Protein AF-A0A7S2BN55-F1 (afdb_monomer)

Mean predicted aligned error: 6.92 Å

Sequence (100 aa):
KLQNPTFAQINSLVSTVMAASTTTLRYPGYMNNDLIGMLASLIPTPRCHFLMTGYTPLTLDSQTTTVRKTTVLDVMRRLLHTKNIMVSCSTRRGVYISIL

Organism: NCBI:txid327968

Nearest PDB structures (foldseek):
  9g3z-assembly1_b  TM=9.117E-01  e=7.315E-08  Sus scrofa
  9g3z-assembly1_m  TM=8.913E-01  e=5.561E-08  Sus scrofa
  9g3z-assembly1_j  TM=8.280E-01  e=7.315E-08  Sus scrofa
  9eoj-assembly1_T  TM=8.087E-01  e=7.834E-08  Xenopus laevis
  8asn-assembly1_B  TM=9.221E-01  e=6.487E-05  Bos taurus

Foldseek 3Di:
DDPDDDPVQVVVQVVVQVCVVCVLCVDPDDADVDPCRVQVQQDVDPVPSDDKFFDPPPDGPVDDPDPDPDDPVNRVVRRPDPVRIPDPDDPVVDDRPGDD

pLDDT: mean 82.94, std 9.18, range [53.62, 91.5]

InterPro domains:
  IPR000217 Tubulin [PTHR11588] (1-98)
  IPR002454 Gamma tubulin [PR01164] (33-44)
  IPR002454 Gamma tubulin [PR01164] (68-83)
  IPR008280 Tubulin/FtsZ, C-terminal [SSF55307] (29-99)
  IPR018316 Tubulin/FtsZ, 2-layer sandwich domain [PF03953] (46-99)
  IPR036525 Tubulin/FtsZ, GTPase domain superfamily [G3DSA:3.40.50.1440] (1-51)
  IPR037103 Tubulin/FtsZ-like, C-terminal domain [G3DSA:3.30.1330.20] (52-100)

Secondary structure (DSSP, 8-state):
--SS--HHHHHHHHHHHHHHHTHHHHS--SS--SHHHHHHHH-SSTT------B-S----TTS--------HHHHHHHHTSTTSBSS---GGGS------

Structure (mmCIF, N/CA/C/O backbone):
data_AF-A0A7S2BN55-F1
#
_entry.id   AF-A0A7S2BN55-F1
#
loop_
_atom_site.group_PDB
_atom_site.id
_atom_site.type_symbol
_atom_site.label_atom_id
_atom_site.label_alt_id
_atom_site.label_comp_id
_atom_site.label_asym_id
_atom_site.label_entity_id
_atom_site.label_seq_id
_atom_site.pdbx_PDB_ins_code
_atom_site.Cartn_x
_atom_site.Cartn_y
_atom_site.Cartn_z
_atom_site.occupancy
_atom_site.B_iso_or_equiv
_atom_site.auth_seq_id
_atom_site.auth_comp_id
_atom_site.auth_asym_id
_atom_site.auth_atom_id
_atom_site.pdbx_PDB_model_num
ATOM 1 N N . LYS A 1 1 ? -15.436 -4.379 15.607 1.00 59.03 1 LYS A N 1
ATOM 2 C CA . LYS A 1 1 ? -16.090 -3.578 14.542 1.00 59.03 1 LYS A CA 1
ATOM 3 C C . LYS A 1 1 ? -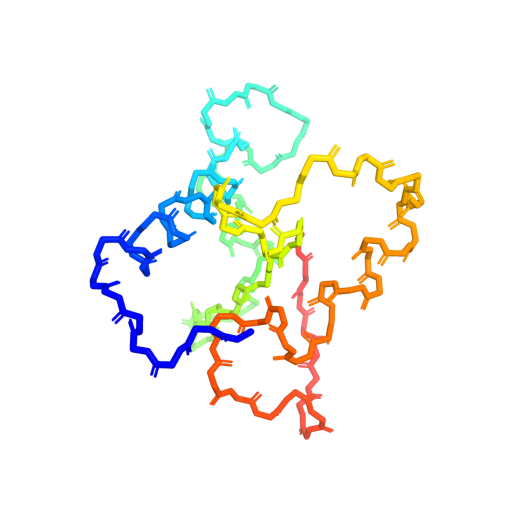16.683 -2.350 15.204 1.00 59.03 1 LYS A C 1
ATOM 5 O O . LYS A 1 1 ? -17.420 -2.535 16.162 1.00 59.03 1 LYS A O 1
ATOM 10 N N . LEU A 1 2 ? -16.340 -1.146 14.750 1.00 71.94 2 LEU A N 1
ATOM 11 C CA . LEU A 1 2 ? -17.056 0.052 15.185 1.00 71.94 2 LEU A CA 1
ATOM 12 C C . LEU A 1 2 ? -18.400 0.121 14.464 1.00 71.94 2 LEU A C 1
ATOM 14 O O . LEU A 1 2 ? -18.467 -0.216 13.284 1.00 71.94 2 LEU A O 1
ATOM 18 N N . GLN A 1 3 ? -19.451 0.507 15.187 1.00 73.81 3 GLN A N 1
ATOM 19 C CA . GLN A 1 3 ? -20.795 0.645 14.621 1.00 73.81 3 GLN A CA 1
ATOM 20 C C . GLN A 1 3 ? -20.914 1.891 13.738 1.00 73.81 3 GLN A C 1
ATOM 22 O O . GLN A 1 3 ? -21.482 1.796 12.660 1.00 73.81 3 GLN A O 1
ATOM 27 N N . ASN A 1 4 ? -20.313 3.012 14.149 1.00 81.38 4 ASN A N 1
ATOM 28 C CA . ASN A 1 4 ? -20.306 4.269 13.400 1.00 81.38 4 ASN A CA 1
ATOM 29 C C . ASN A 1 4 ? -18.870 4.819 13.351 1.00 81.38 4 ASN A C 1
ATOM 31 O O . ASN A 1 4 ? -18.450 5.482 14.302 1.00 81.38 4 ASN A O 1
ATOM 35 N N . PRO A 1 5 ? -18.075 4.491 12.317 1.00 82.56 5 PRO A N 1
ATOM 36 C CA . PRO A 1 5 ? -16.724 5.025 12.188 1.00 82.56 5 PRO A CA 1
ATOM 37 C C . PRO A 1 5 ? -16.772 6.526 11.877 1.00 82.56 5 PRO A C 1
ATOM 39 O O . PRO A 1 5 ? -17.494 6.956 10.979 1.00 82.56 5 PRO A O 1
ATOM 42 N N . THR A 1 6 ? -15.991 7.328 12.600 1.00 88.75 6 THR A N 1
ATOM 43 C CA . THR A 1 6 ? -15.843 8.757 12.291 1.00 88.75 6 THR A CA 1
ATOM 44 C C . THR A 1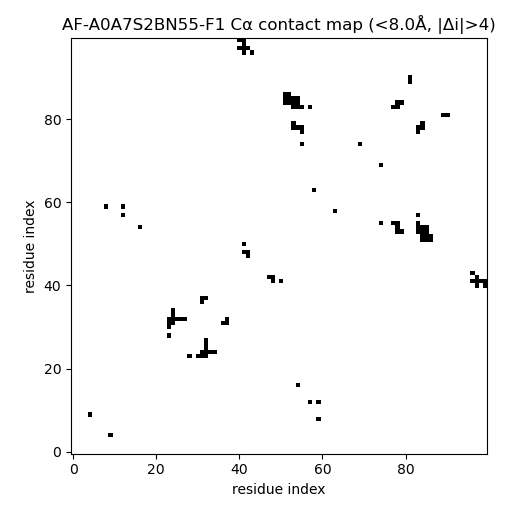 6 ? -14.794 8.969 11.200 1.00 88.75 6 THR A C 1
ATOM 46 O O . THR A 1 6 ? -13.864 8.173 11.049 1.00 88.75 6 THR A O 1
ATOM 49 N N . PHE A 1 7 ? -14.889 10.077 10.457 1.00 89.31 7 PHE A N 1
ATOM 50 C CA . PHE A 1 7 ? -13.874 10.435 9.457 1.00 89.31 7 PHE A CA 1
ATOM 51 C C . PHE A 1 7 ? -12.464 10.512 10.052 1.00 89.31 7 PHE A C 1
ATOM 53 O O . PHE A 1 7 ? -11.512 10.089 9.409 1.00 89.31 7 PHE A O 1
ATOM 60 N N . ALA A 1 8 ? -12.325 10.972 11.298 1.00 88.25 8 ALA A N 1
ATOM 61 C CA . ALA A 1 8 ? -11.039 11.004 11.989 1.00 88.25 8 ALA A CA 1
ATOM 62 C C . ALA A 1 8 ? -10.420 9.601 12.142 1.00 88.25 8 ALA A C 1
ATOM 64 O O . ALA A 1 8 ? -9.228 9.422 11.904 1.00 88.25 8 ALA A O 1
ATOM 65 N N . GLN A 1 9 ? -11.229 8.592 12.480 1.00 85.56 9 GLN A N 1
ATOM 66 C CA . GLN A 1 9 ? -10.762 7.209 12.628 1.00 85.56 9 GLN A CA 1
ATOM 67 C C . GLN A 1 9 ? -10.355 6.595 11.285 1.00 85.56 9 GLN A C 1
ATOM 69 O O . GLN A 1 9 ? -9.326 5.927 11.202 1.00 85.56 9 GLN A O 1
ATOM 74 N N . ILE A 1 10 ? -11.134 6.847 10.230 1.00 87.88 10 ILE A N 1
ATOM 75 C CA . ILE A 1 10 ? -10.818 6.370 8.876 1.00 87.88 10 ILE A CA 1
ATOM 76 C C . ILE A 1 10 ? -9.540 7.046 8.367 1.00 87.88 10 ILE A C 1
ATOM 78 O O . ILE A 1 10 ? -8.635 6.367 7.889 1.00 87.88 10 ILE A O 1
ATOM 82 N N . ASN A 1 11 ? -9.425 8.365 8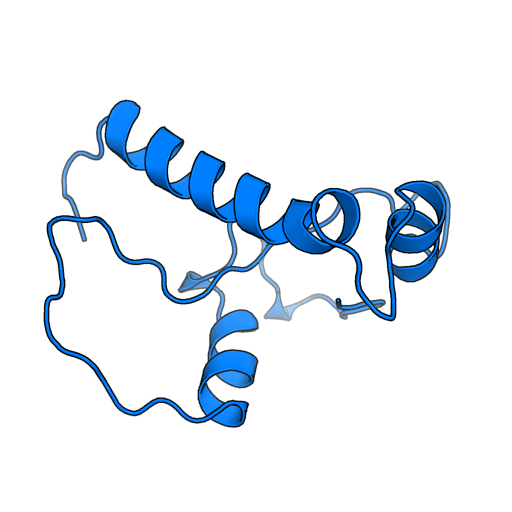.529 1.00 90.94 11 ASN A N 1
ATOM 83 C CA . ASN A 1 11 ? -8.259 9.127 8.086 1.00 90.94 11 ASN A CA 1
ATOM 84 C C . ASN A 1 11 ? -6.985 8.741 8.847 1.00 90.94 11 ASN A C 1
ATOM 86 O O . ASN A 1 11 ? -5.919 8.714 8.242 1.00 90.94 11 ASN A O 1
ATOM 90 N N . SER A 1 12 ? -7.078 8.407 10.139 1.00 88.31 12 SER A N 1
ATOM 91 C CA . SER A 1 12 ? -5.941 7.888 10.916 1.00 88.31 12 SER A CA 1
ATOM 92 C C . SER A 1 12 ? -5.425 6.552 10.363 1.00 88.31 12 SER A C 1
ATOM 94 O O . SER A 1 12 ? -4.222 6.329 10.217 1.00 88.31 12 SER A O 1
ATOM 96 N N . LEU A 1 13 ? -6.340 5.668 9.961 1.00 87.38 13 LEU A N 1
ATOM 97 C CA . LEU A 1 13 ? -5.973 4.400 9.341 1.00 87.38 13 LEU A CA 1
ATOM 98 C C . LEU A 1 13 ? -5.332 4.619 7.965 1.00 87.38 13 LEU A C 1
ATOM 100 O O . LEU A 1 13 ? -4.255 4.093 7.697 1.00 87.38 13 LEU A O 1
ATOM 104 N N . VAL A 1 14 ? -5.949 5.444 7.115 1.00 89.38 14 VAL A N 1
ATOM 105 C CA . VAL A 1 14 ? -5.417 5.764 5.781 1.00 89.38 14 VAL A CA 1
ATOM 106 C C . VAL A 1 14 ? -4.046 6.432 5.875 1.00 89.38 14 VAL A C 1
ATOM 108 O O . VAL A 1 14 ? -3.138 6.058 5.134 1.00 89.38 14 VAL A O 1
ATOM 111 N N . SER A 1 15 ? -3.859 7.378 6.798 1.00 91.12 15 SER A N 1
ATOM 112 C CA . SER A 1 15 ? -2.579 8.067 6.977 1.00 91.12 15 SER A CA 1
ATOM 113 C C . SER A 1 15 ? -1.474 7.105 7.410 1.00 91.12 15 SER A C 1
ATOM 115 O O . SER A 1 15 ? -0.364 7.192 6.891 1.00 91.12 15 SER A O 1
ATOM 117 N N . THR A 1 16 ? -1.786 6.135 8.272 1.00 89.50 16 THR A N 1
ATOM 118 C CA . THR A 1 16 ? -0.843 5.094 8.697 1.00 89.50 16 THR A CA 1
ATOM 119 C C . THR A 1 16 ? -0.419 4.220 7.520 1.00 89.50 16 THR A C 1
ATOM 121 O O . THR A 1 16 ? 0.772 3.956 7.345 1.00 89.50 16 THR A O 1
ATOM 124 N N . VAL A 1 17 ? -1.362 3.811 6.664 1.00 90.38 17 VAL A N 1
ATOM 125 C CA . VAL A 1 17 ? -1.028 3.004 5.482 1.00 90.38 17 VAL A CA 1
ATOM 126 C C . VAL A 1 17 ? -0.228 3.807 4.457 1.00 90.38 17 VAL A C 1
ATOM 128 O O . VAL A 1 17 ? 0.756 3.291 3.934 1.00 90.38 17 VAL A O 1
ATOM 131 N N . MET A 1 18 ? -0.571 5.078 4.221 1.00 91.50 18 MET A N 1
ATOM 132 C CA . MET A 1 18 ? 0.216 5.958 3.344 1.00 91.50 18 MET A CA 1
ATOM 133 C C . MET A 1 18 ? 1.623 6.217 3.892 1.00 91.50 18 MET A C 1
ATOM 135 O O . MET A 1 18 ? 2.603 6.253 3.144 1.00 91.50 18 MET A O 1
ATOM 139 N N . ALA A 1 19 ? 1.747 6.381 5.210 1.00 90.31 19 ALA A N 1
ATOM 140 C CA . ALA A 1 19 ? 3.036 6.518 5.863 1.00 90.31 19 ALA A CA 1
ATOM 141 C C . ALA A 1 19 ? 3.870 5.246 5.670 1.00 90.31 19 ALA A C 1
ATOM 143 O O . ALA A 1 19 ? 5.035 5.359 5.291 1.00 90.31 19 ALA A O 1
ATOM 144 N N . ALA A 1 20 ? 3.275 4.065 5.867 1.00 89.19 20 ALA A N 1
ATOM 145 C CA . ALA A 1 20 ? 3.928 2.773 5.680 1.00 89.19 20 ALA A CA 1
ATOM 146 C C . ALA A 1 20 ? 4.386 2.557 4.228 1.00 89.19 20 ALA A C 1
ATOM 148 O O . ALA A 1 20 ? 5.544 2.206 4.006 1.00 89.19 20 ALA A O 1
ATOM 149 N N . SER A 1 21 ? 3.531 2.838 3.240 1.00 88.62 21 SER A N 1
ATOM 150 C CA . SER A 1 21 ? 3.859 2.652 1.819 1.00 88.62 21 SER A CA 1
ATOM 151 C C . SER A 1 21 ? 4.959 3.590 1.318 1.00 88.62 21 SER A C 1
ATOM 153 O O . SER A 1 21 ? 5.658 3.262 0.371 1.00 88.62 21 SER A O 1
ATOM 155 N N . THR A 1 22 ? 5.129 4.756 1.945 1.00 89.25 22 THR A N 1
ATOM 156 C CA . THR A 1 22 ? 6.162 5.743 1.579 1.00 89.25 22 THR A CA 1
ATOM 157 C C . THR A 1 22 ? 7.410 5.670 2.461 1.00 89.25 22 THR A C 1
ATOM 159 O O . THR A 1 22 ? 8.275 6.541 2.372 1.00 89.25 22 THR A O 1
ATOM 162 N N . THR A 1 23 ? 7.526 4.667 3.338 1.00 89.38 23 THR A N 1
ATOM 163 C CA . THR A 1 23 ? 8.688 4.536 4.236 1.00 89.38 23 THR A CA 1
ATOM 164 C C . THR A 1 23 ? 10.001 4.412 3.476 1.00 89.38 23 THR A C 1
ATOM 166 O O . THR A 1 23 ? 10.954 5.084 3.852 1.00 89.38 23 THR A O 1
ATOM 169 N N . THR A 1 24 ? 10.042 3.637 2.391 1.00 87.56 24 THR A N 1
ATOM 170 C CA . THR A 1 24 ? 11.256 3.426 1.582 1.00 87.56 24 THR A CA 1
ATOM 171 C C . THR A 1 24 ? 11.719 4.684 0.851 1.00 87.56 24 THR A C 1
ATOM 173 O O . THR A 1 24 ? 12.896 4.815 0.553 1.00 87.56 24 THR A O 1
ATOM 176 N N . LEU A 1 25 ? 10.813 5.634 0.594 1.00 88.06 25 LEU A N 1
ATOM 177 C CA . LEU A 1 25 ? 11.150 6.931 -0.001 1.00 88.06 25 LEU A CA 1
ATOM 178 C C . LEU A 1 25 ? 11.682 7.924 1.042 1.00 88.06 25 LEU A C 1
ATOM 180 O O . LEU A 1 25 ? 12.420 8.847 0.711 1.00 88.06 25 LEU A O 1
ATOM 184 N N . ARG A 1 26 ? 11.259 7.780 2.306 1.00 89.12 26 ARG A N 1
ATOM 185 C CA . ARG A 1 26 ? 11.606 8.702 3.402 1.00 89.12 26 ARG A CA 1
ATOM 186 C C . ARG A 1 26 ? 12.840 8.266 4.181 1.00 89.12 26 ARG A C 1
ATOM 188 O O . ARG A 1 26 ? 13.549 9.115 4.712 1.00 89.12 26 ARG A O 1
ATOM 195 N N . TYR A 1 27 ? 13.070 6.963 4.274 1.00 87.75 27 TYR A N 1
ATOM 196 C CA . TYR A 1 27 ? 14.176 6.375 5.011 1.00 87.75 27 TYR A CA 1
ATOM 197 C C . TYR A 1 27 ? 15.027 5.536 4.061 1.00 87.75 27 TYR A C 1
ATOM 199 O O . TYR A 1 27 ? 14.466 4.723 3.326 1.00 87.75 27 TYR A O 1
ATOM 207 N N . PRO A 1 28 ? 16.362 5.701 4.080 1.00 82.44 28 PRO A N 1
ATOM 208 C CA . PRO A 1 28 ? 17.240 4.987 3.167 1.00 82.44 28 PRO A CA 1
ATOM 209 C C . PRO A 1 28 ? 17.129 3.477 3.398 1.00 82.44 28 PRO A C 1
ATOM 211 O O . PRO A 1 28 ? 17.364 2.983 4.502 1.00 82.44 28 PRO A O 1
ATOM 214 N N . GLY A 1 29 ? 16.765 2.750 2.344 1.00 80.94 29 GLY A N 1
ATOM 215 C CA . GLY A 1 29 ? 16.676 1.296 2.322 1.00 80.94 29 GLY A CA 1
ATOM 216 C C . GLY A 1 29 ? 17.478 0.689 1.173 1.00 80.94 29 GLY A C 1
ATOM 217 O O . GLY A 1 29 ? 18.136 1.377 0.396 1.00 80.94 29 GLY A O 1
ATOM 218 N N . TYR A 1 30 ? 17.416 -0.635 1.044 1.00 76.44 30 TYR A N 1
ATOM 219 C CA . TYR A 1 30 ? 18.116 -1.354 -0.027 1.00 76.44 30 TYR A CA 1
ATOM 220 C C . TYR A 1 30 ? 17.336 -1.390 -1.352 1.00 76.44 30 TYR A C 1
ATOM 222 O O . TYR A 1 30 ? 17.932 -1.616 -2.400 1.00 76.44 30 TYR A O 1
ATOM 230 N N . MET A 1 31 ? 16.013 -1.187 -1.327 1.00 78.00 31 MET A N 1
ATOM 231 C CA . MET A 1 31 ? 15.131 -1.307 -2.496 1.00 78.00 31 MET A CA 1
ATOM 232 C C . MET A 1 31 ? 14.019 -0.250 -2.459 1.00 78.00 31 MET A C 1
ATOM 234 O O . MET A 1 31 ? 13.563 0.124 -1.382 1.00 78.00 31 MET A O 1
ATOM 238 N N . ASN A 1 32 ? 13.538 0.171 -3.636 1.00 79.62 32 ASN A N 1
ATOM 239 C CA . ASN A 1 32 ? 12.399 1.093 -3.808 1.00 79.62 32 ASN A CA 1
ATOM 240 C C . ASN A 1 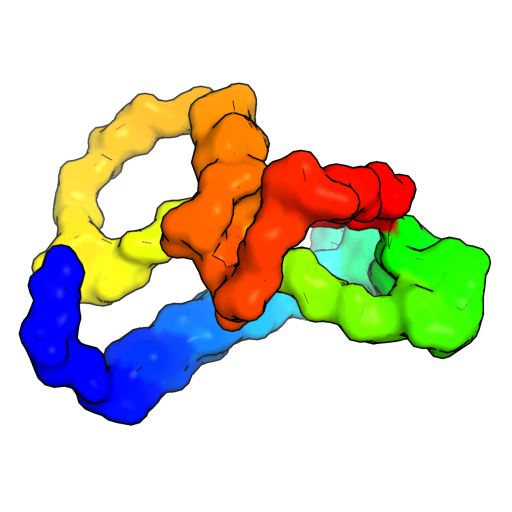32 ? 12.583 2.476 -3.151 1.00 79.62 32 ASN A C 1
ATOM 242 O O . ASN A 1 32 ? 11.633 3.037 -2.603 1.00 79.62 32 ASN A O 1
ATOM 246 N N . ASN A 1 33 ? 13.806 3.015 -3.216 1.00 82.94 33 ASN A N 1
ATOM 247 C CA . ASN A 1 33 ? 14.135 4.352 -2.702 1.00 82.94 33 ASN A CA 1
ATOM 248 C C . ASN A 1 33 ? 13.617 5.489 -3.597 1.00 82.94 33 ASN A C 1
ATOM 250 O O . ASN A 1 33 ? 13.411 6.599 -3.118 1.00 82.94 33 ASN A O 1
ATOM 254 N N . ASP A 1 34 ? 13.352 5.195 -4.872 1.00 87.19 34 ASP A N 1
ATOM 255 C CA . ASP A 1 34 ? 12.790 6.148 -5.825 1.00 87.19 34 ASP A CA 1
ATOM 256 C C . ASP A 1 34 ? 11.358 5.764 -6.197 1.00 87.19 34 ASP A C 1
ATOM 258 O O . ASP A 1 34 ? 11.040 4.587 -6.400 1.00 87.19 34 ASP A O 1
ATOM 262 N N . LEU A 1 35 ? 10.500 6.773 -6.378 1.00 85.50 35 LEU A N 1
ATOM 263 C CA . LEU A 1 35 ? 9.106 6.578 -6.789 1.00 85.50 35 LEU A CA 1
ATOM 264 C C . LEU A 1 35 ? 9.010 5.825 -8.122 1.00 85.50 35 LEU A C 1
ATOM 266 O O . LEU A 1 35 ? 8.165 4.948 -8.275 1.00 85.50 35 LEU A O 1
ATOM 270 N N . ILE A 1 36 ? 9.898 6.136 -9.069 1.00 87.12 36 ILE A N 1
ATOM 271 C CA . ILE A 1 36 ? 9.936 5.468 -10.375 1.00 87.12 36 ILE A CA 1
ATOM 272 C C . ILE A 1 36 ? 10.271 3.983 -10.205 1.00 87.12 36 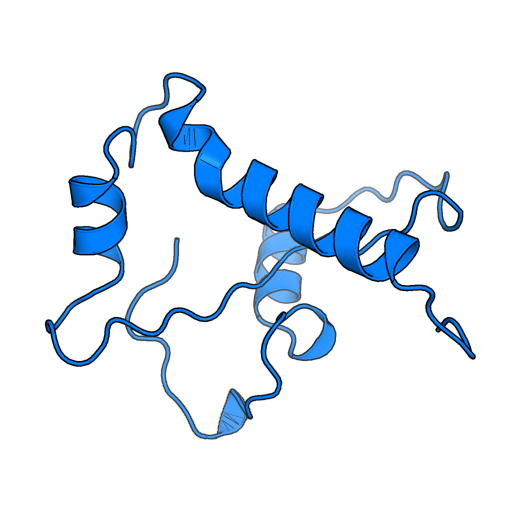ILE A C 1
ATOM 274 O O . ILE A 1 36 ? 9.606 3.148 -10.809 1.00 87.12 36 ILE A O 1
ATOM 278 N N . GLY A 1 37 ? 11.242 3.643 -9.350 1.00 86.62 37 GLY A N 1
ATOM 279 C CA . GLY A 1 37 ? 11.609 2.250 -9.080 1.00 86.62 37 GLY A CA 1
ATOM 280 C C . GLY A 1 37 ? 10.477 1.463 -8.416 1.00 86.62 37 GLY A C 1
ATOM 281 O O . GLY A 1 37 ? 10.188 0.337 -8.815 1.00 86.62 37 GLY A O 1
ATOM 282 N N . MET A 1 38 ? 9.781 2.088 -7.463 1.00 87.00 38 MET A N 1
ATOM 283 C CA . MET A 1 38 ? 8.612 1.494 -6.808 1.00 87.00 38 MET A CA 1
ATOM 284 C C . MET A 1 38 ? 7.438 1.290 -7.778 1.00 87.00 38 MET A C 1
ATOM 286 O O . MET A 1 38 ? 6.777 0.257 -7.748 1.00 87.00 38 MET A O 1
ATOM 290 N N . LEU A 1 39 ? 7.160 2.260 -8.653 1.00 87.50 39 LEU A N 1
ATOM 291 C CA . LEU A 1 39 ? 6.088 2.131 -9.642 1.00 87.50 39 LEU A CA 1
ATOM 292 C C . LEU A 1 39 ? 6.439 1.099 -10.717 1.00 87.50 39 LEU A C 1
ATOM 294 O O . LEU A 1 39 ? 5.575 0.319 -11.105 1.00 87.50 39 LEU A O 1
ATOM 298 N N . ALA A 1 40 ? 7.694 1.050 -11.164 1.00 87.31 40 ALA A N 1
ATOM 299 C CA . ALA A 1 40 ? 8.147 0.102 -12.178 1.00 87.31 40 ALA A CA 1
ATOM 300 C C . ALA A 1 40 ? 8.041 -1.360 -11.716 1.00 87.31 40 ALA A C 1
ATOM 302 O O . ALA A 1 40 ? 7.726 -2.229 -12.525 1.00 87.31 40 ALA A O 1
ATOM 303 N N . SER A 1 41 ? 8.257 -1.645 -10.427 1.00 87.88 41 SER A N 1
ATOM 304 C CA . SER A 1 41 ? 8.115 -3.007 -9.889 1.00 87.88 41 SER A CA 1
ATOM 305 C C . SER A 1 41 ? 6.652 -3.464 -9.789 1.00 87.88 41 SER A C 1
ATOM 307 O O . SER A 1 41 ? 6.360 -4.660 -9.878 1.00 87.88 41 SER A O 1
ATOM 309 N N . LEU A 1 42 ? 5.718 -2.520 -9.653 1.00 88.06 42 LEU A N 1
ATOM 310 C CA . LEU A 1 42 ? 4.293 -2.791 -9.456 1.00 88.06 42 LEU A CA 1
ATOM 311 C C . LEU A 1 42 ? 3.440 -2.657 -10.727 1.00 88.06 42 LEU A C 1
ATOM 313 O O . LEU A 1 42 ? 2.369 -3.257 -10.796 1.00 88.06 42 LEU A O 1
ATOM 317 N N . ILE A 1 43 ? 3.887 -1.881 -11.718 1.00 90.69 43 ILE A N 1
ATOM 318 C CA . ILE A 1 43 ? 3.124 -1.539 -12.925 1.00 90.69 43 ILE A CA 1
ATOM 319 C C . ILE A 1 43 ? 3.777 -2.208 -14.145 1.00 90.69 43 ILE A C 1
ATOM 321 O O . ILE A 1 43 ? 4.666 -1.628 -14.768 1.00 90.69 43 ILE A O 1
ATOM 325 N N . PRO A 1 44 ? 3.327 -3.414 -14.542 1.00 87.00 44 PRO A N 1
ATOM 326 C CA . PRO A 1 44 ? 3.886 -4.130 -15.691 1.00 87.00 44 PRO A CA 1
ATOM 327 C C . PRO A 1 44 ? 3.479 -3.501 -17.031 1.00 87.00 44 PRO A C 1
ATOM 329 O O . PRO A 1 44 ? 4.178 -3.638 -18.030 1.00 87.00 44 PRO A O 1
ATOM 332 N N . THR A 1 45 ? 2.326 -2.826 -17.074 1.00 89.00 45 THR A N 1
ATOM 333 C CA . THR A 1 45 ? 1.847 -2.101 -18.257 1.00 89.00 45 THR A CA 1
ATOM 334 C C . THR A 1 45 ? 1.240 -0.763 -17.835 1.00 89.00 45 THR A C 1
ATOM 336 O O . THR A 1 45 ? 0.546 -0.720 -16.819 1.00 89.00 45 THR A O 1
ATOM 339 N N . PRO A 1 46 ? 1.393 0.323 -18.618 1.00 86.81 46 PRO A N 1
ATOM 340 C CA . PRO A 1 46 ? 0.889 1.653 -18.242 1.00 86.81 46 PRO A CA 1
ATOM 341 C C . PRO A 1 46 ? -0.625 1.713 -17.980 1.00 86.81 46 PRO A C 1
ATOM 343 O O . PRO A 1 46 ? -1.114 2.569 -17.243 1.00 86.81 46 PRO A O 1
ATOM 346 N N . ARG A 1 47 ? -1.394 0.793 -18.577 1.00 89.06 47 ARG A N 1
ATOM 347 C CA . ARG A 1 47 ? -2.846 0.694 -18.370 1.00 89.06 47 ARG A CA 1
ATOM 348 C C . ARG A 1 47 ? -3.216 0.042 -17.034 1.00 89.06 47 ARG A C 1
ATOM 350 O O . ARG A 1 47 ? -4.323 0.256 -16.556 1.00 89.06 47 ARG A O 1
ATOM 357 N N . CYS A 1 48 ? -2.310 -0.729 -16.434 1.00 87.88 48 CYS A N 1
ATOM 358 C CA . CYS A 1 48 ? -2.499 -1.420 -15.162 1.00 87.88 48 CYS A CA 1
ATOM 359 C C . CYS A 1 48 ? -1.773 -0.672 -14.029 1.00 87.88 48 CYS A C 1
ATOM 361 O O . CYS A 1 48 ? -0.866 -1.205 -13.401 1.00 87.88 48 CYS A O 1
ATOM 363 N N . HIS A 1 49 ? -2.153 0.588 -13.794 1.00 90.38 49 HIS A N 1
ATOM 364 C CA . HIS A 1 49 ? -1.554 1.439 -12.755 1.00 90.38 49 HIS A CA 1
ATOM 365 C C . HIS A 1 49 ? -2.410 1.561 -11.481 1.00 90.38 49 HIS A C 1
ATOM 367 O O . HIS A 1 49 ? -2.031 2.262 -10.545 1.00 90.38 49 HIS A O 1
ATOM 373 N N . PHE A 1 50 ? -3.574 0.903 -11.432 1.00 90.12 50 PHE A N 1
ATOM 374 C CA . PHE A 1 50 ? -4.432 0.884 -10.248 1.00 90.12 50 PHE A CA 1
ATOM 375 C C . PHE A 1 50 ? -3.948 -0.178 -9.265 1.00 90.12 50 PHE A C 1
ATOM 377 O O . PHE A 1 50 ? -4.116 -1.377 -9.488 1.00 90.12 50 PHE A O 1
ATOM 384 N N . LEU A 1 51 ? -3.348 0.278 -8.171 1.00 89.81 51 LEU A N 1
ATOM 385 C CA . LEU A 1 51 ? -2.782 -0.583 -7.141 1.00 89.81 51 LEU A CA 1
ATOM 386 C C . LEU A 1 51 ? -3.804 -0.860 -6.037 1.00 89.81 51 LEU A C 1
ATOM 388 O O . LEU A 1 51 ? -4.592 0.006 -5.658 1.00 89.81 51 LEU A O 1
ATOM 392 N N . MET A 1 52 ? -3.756 -2.072 -5.488 1.00 89.56 52 MET A N 1
ATOM 393 C CA . MET A 1 52 ? -4.491 -2.433 -4.279 1.00 89.56 52 MET A CA 1
ATOM 394 C C . MET A 1 52 ? -3.525 -2.480 -3.103 1.00 89.56 52 MET A C 1
ATOM 396 O O . MET A 1 52 ? -2.495 -3.144 -3.166 1.00 89.56 52 MET A O 1
ATOM 400 N N . THR A 1 53 ? -3.882 -1.808 -2.016 1.00 90.12 53 THR A N 1
ATOM 401 C CA . THR A 1 53 ? -3.082 -1.766 -0.793 1.00 90.12 53 THR A CA 1
ATOM 402 C C . THR A 1 53 ? -3.705 -2.644 0.283 1.00 90.12 53 THR A C 1
ATOM 404 O O . THR A 1 53 ? -4.915 -2.613 0.528 1.00 90.12 53 THR A O 1
ATOM 407 N N . GLY A 1 54 ? -2.865 -3.452 0.923 1.00 89.38 54 GLY A N 1
ATOM 408 C CA . GLY A 1 54 ? -3.205 -4.217 2.114 1.00 89.38 54 GLY A CA 1
ATOM 409 C C . GLY A 1 54 ? -2.289 -3.813 3.258 1.00 89.38 54 GLY A C 1
ATOM 410 O O . GLY A 1 54 ? -1.116 -3.524 3.035 1.00 89.38 54 GLY A O 1
ATOM 411 N N . TYR A 1 55 ? -2.813 -3.776 4.479 1.00 87.81 55 TYR A N 1
ATOM 412 C CA . TYR A 1 55 ? -2.018 -3.428 5.651 1.00 87.81 55 TYR A CA 1
ATOM 413 C C . TYR A 1 55 ? -2.350 -4.333 6.830 1.00 87.81 55 TYR A C 1
ATOM 415 O O . TYR A 1 55 ? -3.498 -4.709 7.056 1.00 87.81 55 TYR A O 1
ATOM 423 N N . THR A 1 56 ? -1.327 -4.695 7.596 1.00 86.06 56 THR A N 1
ATOM 424 C CA . THR A 1 56 ? -1.484 -5.390 8.869 1.00 86.06 56 THR A CA 1
ATOM 425 C C . THR A 1 56 ? -0.402 -4.896 9.830 1.00 86.06 56 THR A C 1
ATOM 427 O O . THR A 1 56 ? 0.750 -4.774 9.419 1.00 86.06 56 THR A O 1
ATOM 430 N N . PRO A 1 57 ? -0.724 -4.681 11.112 1.00 80.94 57 PRO A N 1
ATOM 431 C CA . PRO A 1 57 ? -2.038 -4.844 11.738 1.00 80.94 57 PRO A CA 1
ATOM 432 C C . PRO A 1 57 ? -2.988 -3.656 11.482 1.00 80.94 57 PRO A C 1
ATOM 434 O O . PRO A 1 57 ? -2.591 -2.504 11.579 1.00 80.94 57 PRO A O 1
ATOM 437 N N . LEU A 1 58 ? -4.272 -3.931 11.216 1.00 74.31 58 LEU A N 1
ATOM 438 C CA . LEU A 1 58 ? -5.326 -2.905 11.239 1.00 74.31 58 LEU A CA 1
ATOM 439 C C . LEU A 1 58 ? -5.818 -2.716 12.677 1.00 74.31 58 LEU A C 1
ATOM 441 O O . LEU A 1 58 ? -6.844 -3.270 13.078 1.00 74.31 58 LEU A O 1
ATOM 445 N N . THR A 1 59 ? -5.050 -1.979 13.469 1.00 71.62 59 THR A N 1
ATOM 446 C CA . THR A 1 59 ? -5.419 -1.597 14.835 1.00 71.62 59 THR A CA 1
ATOM 447 C C . THR A 1 59 ? -5.821 -0.134 14.863 1.00 71.62 59 THR A C 1
ATOM 449 O O . THR A 1 59 ? -5.140 0.713 14.297 1.00 71.62 59 THR A O 1
ATOM 452 N N . LEU A 1 60 ? -6.932 0.161 15.530 1.00 62.59 60 LEU A N 1
ATOM 453 C CA . LEU A 1 60 ? -7.268 1.523 15.934 1.00 62.59 60 LEU A CA 1
ATOM 454 C C . LEU A 1 60 ? -6.685 1.733 17.331 1.00 62.59 60 LEU A C 1
ATOM 456 O O . LEU A 1 60 ? -6.726 0.792 18.124 1.00 62.59 60 LEU A O 1
ATOM 460 N N . ASP A 1 61 ? -6.191 2.935 17.641 1.00 60.34 61 ASP A N 1
ATOM 461 C CA . ASP A 1 61 ? -5.504 3.270 18.909 1.00 60.34 61 ASP A CA 1
ATOM 462 C C . ASP A 1 61 ? -6.242 2.799 20.176 1.00 60.34 61 ASP A C 1
ATOM 464 O O . ASP A 1 61 ? -5.638 2.539 21.212 1.00 60.34 61 ASP A O 1
ATOM 468 N N . SER A 1 62 ? -7.563 2.635 20.099 1.00 55.91 62 SER A N 1
ATOM 469 C CA . SER A 1 62 ? -8.413 2.197 21.210 1.00 55.91 62 SER A CA 1
ATOM 470 C C . SER A 1 62 ? -8.489 0.671 21.403 1.00 55.91 62 SER A C 1
ATOM 472 O O . SER A 1 62 ? -9.030 0.212 22.406 1.00 55.91 62 SER A O 1
ATOM 474 N N . GLN A 1 63 ? -8.006 -0.139 20.454 1.00 58.12 63 GLN A N 1
ATOM 475 C CA . GLN A 1 63 ? -8.084 -1.605 20.476 1.00 58.12 63 GLN A CA 1
ATOM 476 C C . GLN A 1 63 ? -6.719 -2.225 20.166 1.00 58.12 63 GLN A C 1
ATOM 478 O O . GLN A 1 63 ? -6.485 -2.652 19.043 1.00 58.12 63 GLN A O 1
ATOM 483 N N . THR A 1 64 ? -5.850 -2.290 21.182 1.00 56.53 64 THR A N 1
ATOM 484 C CA . THR A 1 64 ? -5.133 -3.497 21.655 1.00 56.53 64 THR A CA 1
ATOM 485 C C . THR A 1 64 ? -3.738 -3.160 22.191 1.00 56.53 64 THR A C 1
ATOM 487 O O . THR A 1 64 ? -2.796 -2.979 21.432 1.00 56.53 64 THR A O 1
ATOM 490 N N . THR A 1 65 ? -3.591 -3.193 23.516 1.00 53.62 65 THR A N 1
ATOM 491 C CA . THR A 1 65 ? -2.316 -3.245 24.262 1.00 53.62 65 THR A CA 1
ATOM 492 C C . THR A 1 65 ? -1.717 -4.659 24.325 1.00 53.62 65 THR A C 1
ATOM 494 O O . THR A 1 65 ? -0.713 -4.894 24.994 1.00 53.62 65 THR A O 1
ATOM 497 N N . THR A 1 66 ? -2.312 -5.639 23.638 1.00 58.56 66 THR A N 1
ATOM 498 C CA . THR A 1 66 ? -1.840 -7.027 23.651 1.00 58.56 66 THR A CA 1
ATOM 499 C C . THR A 1 66 ? -0.808 -7.253 22.550 1.00 58.56 66 THR A C 1
ATOM 501 O O . THR A 1 66 ? -1.166 -7.519 21.400 1.00 58.56 66 THR A O 1
ATOM 504 N N . VAL A 1 67 ? 0.476 -7.191 22.908 1.00 59.19 67 VAL A N 1
ATOM 505 C CA . VAL A 1 67 ? 1.582 -7.604 22.034 1.00 59.19 67 VAL A CA 1
ATOM 506 C C . VAL A 1 67 ? 1.436 -9.098 21.737 1.00 59.19 67 VAL A C 1
ATOM 508 O O . VAL A 1 67 ? 1.781 -9.957 22.546 1.00 59.19 67 VAL A O 1
ATOM 511 N N . ARG A 1 68 ? 0.886 -9.434 20.567 1.00 66.62 68 ARG A N 1
ATOM 512 C CA . ARG A 1 68 ? 0.878 -10.812 20.071 1.00 66.62 68 ARG A CA 1
ATOM 513 C C . ARG A 1 68 ? 2.197 -11.083 19.365 1.00 66.62 68 ARG A C 1
ATOM 515 O O . ARG A 1 68 ? 2.520 -10.408 18.390 1.00 66.62 68 ARG A O 1
ATOM 522 N N . LYS A 1 69 ? 2.916 -12.120 19.809 1.00 69.69 69 LYS A N 1
ATOM 523 C CA . LYS A 1 69 ? 4.011 -12.712 19.031 1.00 69.69 69 LYS A CA 1
ATOM 524 C C . LYS A 1 69 ? 3.433 -13.133 17.678 1.00 69.69 69 LYS A C 1
ATOM 526 O O . LYS A 1 69 ? 2.609 -14.040 17.611 1.00 69.69 69 LYS A O 1
ATOM 531 N N . THR A 1 70 ? 3.792 -12.410 16.626 1.00 76.94 70 THR A 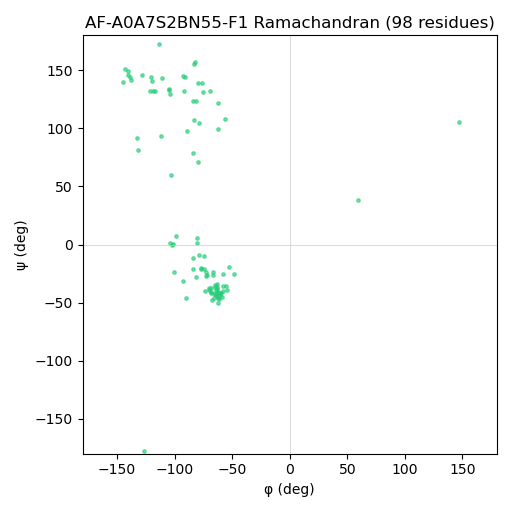N 1
ATOM 532 C CA . THR A 1 70 ? 3.378 -12.699 15.252 1.00 76.94 70 THR A CA 1
ATOM 533 C C . THR A 1 70 ? 4.626 -13.019 14.457 1.00 76.94 70 THR A C 1
ATOM 535 O O . THR A 1 70 ? 5.634 -12.326 14.576 1.00 76.94 70 THR A O 1
ATOM 538 N N . THR A 1 71 ? 4.589 -14.112 13.702 1.00 86.81 71 THR A N 1
ATOM 539 C CA . THR A 1 71 ? 5.698 -14.465 12.817 1.00 86.81 71 THR A CA 1
ATOM 540 C C . THR A 1 71 ? 5.577 -13.690 11.506 1.00 86.81 71 THR A C 1
ATOM 542 O O . THR A 1 71 ? 4.479 -13.280 11.120 1.00 86.81 71 THR A O 1
ATOM 545 N N . VAL A 1 72 ? 6.690 -13.518 10.786 1.00 86.69 72 VAL A N 1
ATOM 546 C CA . VAL A 1 72 ? 6.692 -12.890 9.449 1.00 86.69 72 VAL A CA 1
ATOM 547 C C . VAL A 1 72 ? 5.714 -13.605 8.513 1.00 86.69 72 VAL A C 1
ATOM 549 O O . VAL A 1 72 ? 4.955 -12.973 7.784 1.00 86.69 72 VAL A O 1
ATOM 552 N N . LEU A 1 73 ? 5.657 -14.933 8.600 1.00 87.44 73 LEU A N 1
ATOM 553 C CA . LEU A 1 73 ? 4.761 -15.746 7.789 1.00 87.44 73 LEU A CA 1
ATOM 554 C C . LEU A 1 73 ? 3.279 -15.484 8.108 1.00 87.44 73 LEU A C 1
ATOM 556 O O . LEU A 1 73 ? 2.444 -15.456 7.204 1.00 87.44 73 LEU A O 1
ATOM 560 N N . ASP A 1 74 ? 2.940 -15.245 9.375 1.00 86.25 74 ASP A N 1
ATOM 561 C CA . ASP A 1 74 ? 1.575 -14.873 9.761 1.00 86.25 74 ASP A CA 1
ATOM 562 C C . ASP A 1 74 ? 1.196 -13.485 9.248 1.00 86.25 74 ASP A C 1
ATOM 564 O O . ASP A 1 74 ? 0.057 -13.277 8.830 1.00 86.25 74 ASP A O 1
ATOM 568 N N . VAL A 1 75 ? 2.142 -12.543 9.255 1.00 86.69 75 VAL A N 1
ATOM 569 C CA . VAL A 1 75 ? 1.966 -11.203 8.679 1.00 86.69 75 VAL A CA 1
ATOM 570 C C . VAL A 1 75 ? 1.702 -11.306 7.177 1.00 86.69 75 VAL A C 1
ATOM 572 O O . VAL A 1 75 ? 0.687 -10.794 6.706 1.00 86.69 75 VAL A O 1
ATOM 575 N N . MET A 1 76 ? 2.529 -12.055 6.444 1.00 87.25 76 MET A N 1
ATOM 576 C CA . MET A 1 76 ? 2.362 -12.263 5.000 1.00 87.25 76 MET A CA 1
ATOM 577 C C . MET A 1 76 ? 1.005 -12.887 4.655 1.00 87.25 76 MET A C 1
ATOM 579 O O . MET A 1 76 ? 0.295 -12.399 3.777 1.00 87.25 76 MET A O 1
ATOM 583 N N . ARG A 1 77 ? 0.579 -13.918 5.395 1.00 86.19 77 ARG A N 1
ATOM 584 C CA . ARG A 1 77 ? -0.747 -14.534 5.202 1.00 86.19 77 ARG A CA 1
ATOM 585 C C . ARG A 1 77 ? -1.890 -13.563 5.481 1.00 86.19 77 ARG A C 1
ATOM 587 O O . ARG A 1 77 ? -2.918 -13.611 4.808 1.00 86.19 77 ARG A O 1
ATOM 594 N N . ARG A 1 78 ? -1.736 -12.692 6.481 1.00 86.69 78 ARG A N 1
ATOM 595 C CA . ARG A 1 78 ? -2.752 -11.694 6.833 1.00 86.69 78 ARG A CA 1
ATOM 596 C C . ARG A 1 78 ? -2.875 -10.609 5.772 1.00 86.69 78 ARG A C 1
ATOM 598 O O . ARG A 1 78 ? -4.003 -10.202 5.515 1.00 86.69 78 ARG A O 1
ATOM 605 N N . LEU A 1 79 ? -1.783 -10.174 5.146 1.00 87.56 79 LEU A N 1
ATOM 606 C CA . LEU A 1 79 ? -1.821 -9.151 4.090 1.00 87.56 79 LEU A CA 1
ATOM 607 C C . LEU A 1 79 ? -2.710 -9.560 2.904 1.00 87.56 79 LEU A C 1
ATOM 609 O O . LEU A 1 79 ? -3.433 -8.731 2.363 1.00 87.56 79 LEU A O 1
ATOM 613 N N . LEU A 1 80 ? -2.730 -10.851 2.561 1.00 84.81 80 LEU A N 1
ATOM 614 C CA . LEU A 1 80 ? -3.558 -11.409 1.482 1.00 84.81 80 LEU A CA 1
ATOM 615 C C . LEU A 1 80 ? -5.032 -11.617 1.871 1.00 84.81 80 LEU A C 1
ATOM 617 O O . LEU A 1 80 ? -5.871 -11.935 1.024 1.00 84.81 80 LEU A O 1
ATOM 621 N N . HIS A 1 81 ? -5.386 -11.461 3.149 1.00 86.50 81 HIS A N 1
ATOM 622 C CA . HIS A 1 81 ? -6.763 -11.638 3.583 1.00 86.50 81 HIS A CA 1
ATOM 623 C C . HIS A 1 81 ? -7.604 -10.430 3.165 1.00 86.50 81 HIS A C 1
ATOM 625 O O . HIS A 1 81 ? -7.300 -9.296 3.515 1.00 86.50 81 HIS A O 1
ATOM 631 N N . THR A 1 82 ? -8.758 -10.680 2.545 1.00 83.06 82 THR A N 1
ATOM 632 C CA . THR A 1 82 ? -9.717 -9.644 2.102 1.00 83.06 82 THR A CA 1
ATOM 633 C C . THR A 1 82 ? -10.154 -8.635 3.170 1.00 83.06 82 THR A C 1
ATOM 635 O O . THR A 1 82 ? -10.646 -7.570 2.828 1.00 83.06 82 THR A O 1
ATOM 638 N N . LYS A 1 83 ? -9.993 -8.948 4.463 1.00 84.38 83 LYS A N 1
ATOM 639 C CA . LYS A 1 83 ? -10.324 -8.043 5.575 1.00 84.38 83 LYS A CA 1
ATOM 640 C C . LYS A 1 83 ? -9.277 -6.948 5.784 1.00 84.38 83 LYS A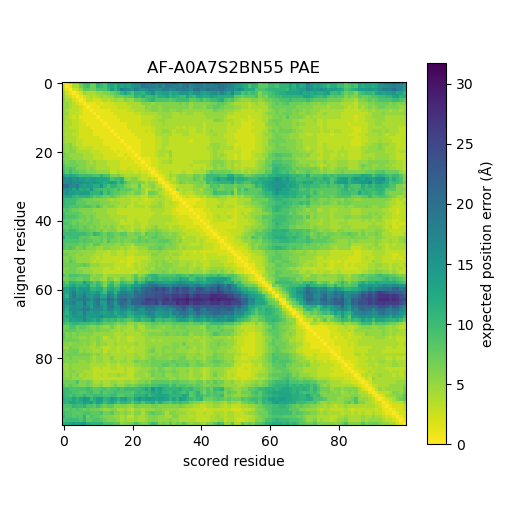 C 1
ATOM 642 O O . LYS A 1 83 ? -9.584 -5.957 6.432 1.00 84.38 83 LYS A O 1
ATOM 647 N N . ASN A 1 84 ? -8.068 -7.162 5.272 1.00 86.38 84 ASN A N 1
ATOM 648 C CA . ASN A 1 84 ? -6.919 -6.282 5.445 1.00 86.38 84 ASN A CA 1
ATOM 649 C C . ASN A 1 84 ? -6.617 -5.442 4.195 1.00 86.38 84 ASN A C 1
ATOM 651 O O . ASN A 1 84 ? -5.662 -4.671 4.194 1.00 86.38 84 ASN A O 1
ATOM 655 N N . ILE A 1 85 ? -7.426 -5.592 3.142 1.00 88.94 85 ILE A N 1
ATOM 656 C CA . ILE A 1 85 ? -7.302 -4.867 1.877 1.00 88.94 85 ILE A CA 1
ATOM 657 C C . ILE A 1 85 ? -8.155 -3.599 1.960 1.00 88.94 85 ILE A C 1
ATOM 659 O O . ILE A 1 85 ? -9.318 -3.658 2.355 1.00 88.94 85 ILE A O 1
ATOM 663 N N . MET A 1 86 ? -7.589 -2.454 1.575 1.00 87.56 86 MET A N 1
ATOM 664 C CA . MET A 1 86 ? -8.263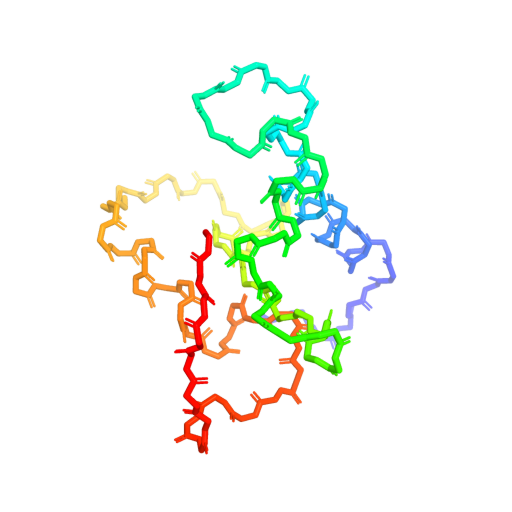 -1.147 1.632 1.00 87.56 86 MET A CA 1
ATOM 665 C C . MET A 1 86 ? -9.219 -0.890 0.457 1.00 87.56 86 MET A C 1
ATOM 667 O O . MET A 1 86 ? -9.833 0.169 0.367 1.00 87.56 86 MET A O 1
ATOM 671 N N . VAL A 1 87 ? -9.359 -1.860 -0.444 1.00 87.50 87 VAL A N 1
ATOM 672 C CA . VAL A 1 87 ? -10.197 -1.793 -1.641 1.00 87.50 87 VAL A CA 1
ATOM 673 C C . VAL A 1 87 ? -11.265 -2.880 -1.573 1.00 87.50 87 VAL A C 1
ATOM 675 O O . VAL A 1 87 ? -10.971 -4.049 -1.320 1.00 87.50 87 VAL A O 1
ATOM 678 N N . SER A 1 88 ? -12.516 -2.505 -1.843 1.00 85.19 88 SER A N 1
ATOM 679 C CA . SER A 1 88 ? -13.644 -3.439 -1.916 1.00 85.19 88 SER A CA 1
ATOM 680 C C . SER A 1 88 ? -13.659 -4.167 -3.265 1.00 85.19 88 SER A C 1
ATOM 682 O O . SER A 1 88 ? -14.492 -3.902 -4.130 1.00 85.19 88 SER A O 1
ATOM 684 N N . CYS A 1 89 ? -12.706 -5.079 -3.469 1.00 81.50 89 CYS A N 1
ATOM 685 C CA . CYS A 1 89 ? -12.635 -5.933 -4.654 1.00 81.50 89 CYS A CA 1
ATOM 686 C C . CYS A 1 89 ? -12.499 -7.412 -4.268 1.00 81.50 89 CYS A C 1
ATOM 688 O O . CYS A 1 89 ? -11.866 -7.770 -3.275 1.00 81.50 89 CYS A O 1
ATOM 690 N N . SER A 1 90 ? -13.097 -8.297 -5.072 1.00 79.81 90 SER A N 1
ATOM 691 C CA . SER A 1 90 ? -12.987 -9.744 -4.865 1.00 79.81 90 SER A CA 1
ATOM 692 C C . SER A 1 90 ? -11.645 -10.256 -5.380 1.00 79.81 90 SER A C 1
ATOM 694 O O . SER A 1 90 ? -11.464 -10.442 -6.581 1.00 79.81 90 SER A O 1
ATOM 696 N N . THR A 1 91 ? -10.715 -10.551 -4.473 1.00 79.81 91 THR A N 1
ATOM 697 C CA . THR A 1 91 ? -9.402 -11.116 -4.829 1.00 79.81 91 THR A CA 1
ATOM 698 C C . THR A 1 91 ? -9.452 -12.592 -5.228 1.00 79.81 91 THR A C 1
ATOM 700 O O . THR A 1 91 ? -8.485 -13.111 -5.766 1.00 79.81 91 THR A O 1
ATOM 703 N N . ARG A 1 92 ? -10.588 -13.282 -5.030 1.00 79.06 92 ARG A N 1
ATOM 704 C CA . ARG A 1 92 ? -10.745 -14.709 -5.380 1.00 79.06 92 ARG A CA 1
ATOM 705 C C . ARG A 1 92 ? -10.851 -14.976 -6.881 1.00 79.06 92 ARG A C 1
ATOM 707 O O . ARG A 1 92 ? -10.618 -16.101 -7.300 1.00 79.06 92 ARG A O 1
ATOM 714 N N . ARG A 1 93 ? -11.280 -13.984 -7.666 1.00 81.25 93 ARG A N 1
ATOM 715 C CA . ARG A 1 93 ? -11.475 -14.111 -9.123 1.00 81.25 93 ARG A CA 1
ATOM 716 C C . ARG A 1 93 ? -10.337 -13.484 -9.936 1.00 81.25 93 ARG A C 1
ATOM 718 O O . ARG A 1 93 ? -10.407 -13.494 -11.157 1.00 81.25 93 ARG A O 1
ATOM 725 N N . GLY A 1 94 ? -9.336 -12.914 -9.268 1.00 82.81 94 GLY A N 1
ATOM 726 C CA . GLY A 1 94 ? -8.199 -12.249 -9.898 1.00 82.81 94 GLY A CA 1
ATOM 727 C C . GLY A 1 94 ? -6.887 -12.987 -9.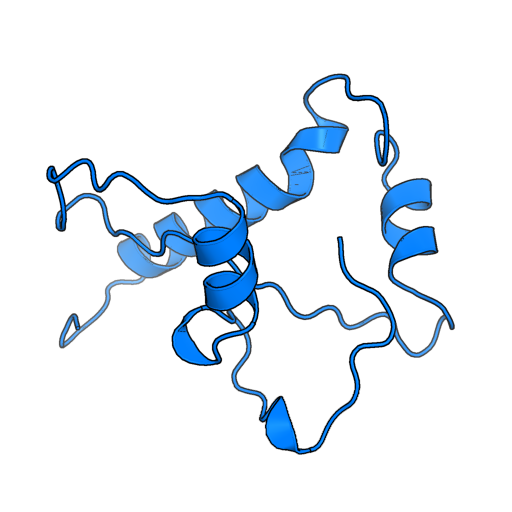654 1.00 82.81 94 GLY A C 1
ATOM 728 O O . GLY A 1 94 ? -6.824 -13.927 -8.864 1.00 82.81 94 GLY A O 1
ATOM 729 N N . VAL A 1 95 ? -5.835 -12.522 -10.325 1.00 85.88 95 VAL A N 1
ATOM 730 C CA . VAL A 1 95 ? -4.456 -12.993 -10.153 1.00 85.88 95 VAL A CA 1
ATOM 731 C C . VAL A 1 95 ? -3.599 -11.810 -9.709 1.00 85.88 95 VAL A C 1
ATOM 733 O O . VAL A 1 95 ? -3.790 -10.691 -10.186 1.00 85.88 95 VAL A O 1
ATOM 736 N N . TYR A 1 96 ? -2.670 -12.049 -8.785 1.00 87.50 96 TYR A N 1
ATOM 737 C CA . TYR A 1 96 ? -1.672 -11.057 -8.391 1.00 87.50 96 TYR A CA 1
ATOM 738 C C . TYR A 1 96 ? -0.535 -11.061 -9.410 1.00 87.50 96 TYR A C 1
ATOM 740 O O . TYR A 1 96 ? 0.062 -12.107 -9.650 1.00 87.50 96 TYR A O 1
ATOM 748 N N . ILE A 1 97 ? -0.257 -9.905 -10.013 1.00 88.25 97 ILE A N 1
ATOM 749 C CA . ILE A 1 97 ? 0.813 -9.770 -11.010 1.00 88.25 97 ILE A CA 1
ATOM 750 C C . ILE A 1 97 ? 2.134 -9.397 -10.330 1.00 88.25 97 ILE A C 1
ATOM 752 O O . ILE A 1 97 ? 3.154 -10.030 -10.580 1.00 88.25 97 ILE A O 1
ATOM 756 N N . SER A 1 98 ? 2.079 -8.425 -9.418 1.00 86.25 98 SER A N 1
ATOM 757 C CA . SER A 1 98 ? 3.212 -7.958 -8.620 1.00 86.25 98 SER A CA 1
ATOM 758 C C . SER A 1 98 ? 2.760 -7.677 -7.187 1.00 86.25 98 SER A C 1
ATOM 760 O O . SER A 1 98 ? 1.611 -7.293 -6.954 1.00 86.25 98 SER A O 1
ATOM 762 N N . ILE A 1 99 ? 3.665 -7.865 -6.228 1.00 86.12 99 ILE A N 1
ATOM 763 C CA . ILE A 1 99 ? 3.479 -7.522 -4.815 1.00 86.12 99 ILE A CA 1
ATOM 764 C C . ILE A 1 99 ? 4.788 -6.944 -4.270 1.00 86.12 99 ILE A C 1
ATOM 766 O O . ILE A 1 99 ? 5.865 -7.363 -4.695 1.00 86.12 99 ILE A O 1
ATOM 770 N N . LEU A 1 100 ? 4.669 -5.985 -3.353 1.00 80.38 100 LEU A N 1
ATOM 771 C CA . LEU A 1 100 ? 5.761 -5.323 -2.643 1.00 80.38 100 LEU A CA 1
ATOM 772 C C . LEU A 1 100 ? 5.568 -5.495 -1.136 1.00 80.38 100 LEU A C 1
ATOM 774 O O . LEU A 1 100 ? 4.395 -5.421 -0.698 1.00 80.38 100 LEU A O 1
#

Radius of gyration: 15.28 Å; Cα contacts (8 Å, |Δi|>4): 59; chains: 1; bounding box: 39×27×43 Å

Solvent-accessible surface area (backbone atoms only — not comparable to full-atom values): 6665 Å² total; per-residue (Å²): 133,78,92,76,81,50,70,68,59,54,50,53,53,52,50,52,53,52,52,60,76,43,39,34,62,75,42,96,59,98,61,48,52,44,72,67,56,44,45,57,68,57,32,91,44,91,89,53,68,85,80,83,56,53,49,74,83,88,63,55,97,92,60,73,93,71,87,68,95,71,53,72,67,56,51,57,59,45,35,74,33,77,88,28,35,82,54,100,66,75,68,88,86,59,81,86,88,57,87,134